Protein AF-A0A9D6LYJ2-F1 (afdb_monomer_lite)

Sequence (131 aa):
MAKKTDPLNRKKYGAVTVNLNVVDVKAAASFYQKAFGFKKRGISNGPDGKPMSLYLYVENADKVFARAVKLGATARMPVTDMFWGDRCGNVIDPEGHPWAIATHIAEPTPREMKKKMAEQMAAMQSSAAGA

Secondary structure (DSSP, 8-state):
------TT-TTT----------S-HHHHHHHHHHHH-------PPPTTS----EEEE-S-HHHHHHHHHHTT-EEEEEEEE-TTSEEEEEEE-TTS-EEEEEEE-----HHHHHHHHHHHHHHHHHHHTT-

Structure (mmCIF, N/CA/C/O backbone):
data_AF-A0A9D6LYJ2-F1
#
_entry.id   AF-A0A9D6LYJ2-F1
#
loop_
_atom_site.group_PDB
_atom_site.id
_atom_site.type_symbol
_atom_site.label_atom_id
_atom_site.label_alt_id
_atom_site.label_comp_id
_atom_site.label_asym_id
_atom_site.label_entity_id
_atom_site.label_seq_id
_atom_site.pdbx_PDB_ins_code
_atom_site.Cartn_x
_atom_site.Cartn_y
_atom_site.Cartn_z
_atom_site.occupancy
_atom_site.B_iso_or_equiv
_atom_site.auth_seq_id
_atom_site.auth_comp_id
_atom_site.auth_asym_id
_atom_site.auth_atom_id
_atom_site.pdbx_PDB_model_num
ATOM 1 N N . MET A 1 1 ? 8.214 -9.829 -25.844 1.00 41.22 1 MET A N 1
ATOM 2 C CA . MET A 1 1 ? 6.827 -9.741 -25.331 1.00 41.22 1 MET A CA 1
ATOM 3 C C . MET A 1 1 ? 6.894 -9.521 -23.826 1.00 41.22 1 MET A C 1
ATOM 5 O O . MET A 1 1 ? 7.601 -10.278 -23.170 1.00 41.22 1 MET A O 1
ATOM 9 N N . ALA A 1 2 ? 6.253 -8.480 -23.284 1.00 50.62 2 ALA A N 1
ATOM 10 C CA . ALA A 1 2 ? 6.226 -8.255 -21.837 1.00 50.62 2 ALA A CA 1
ATOM 11 C C . ALA A 1 2 ? 5.536 -9.444 -21.146 1.00 50.62 2 ALA A C 1
ATOM 13 O O . ALA A 1 2 ? 4.481 -9.901 -21.589 1.00 50.62 2 ALA A O 1
ATOM 14 N N . LYS A 1 3 ? 6.167 -9.996 -20.107 1.00 65.06 3 LYS A N 1
ATOM 15 C CA . LYS A 1 3 ? 5.642 -11.145 -19.358 1.00 65.06 3 LYS A CA 1
ATOM 16 C C . LYS A 1 3 ? 4.307 -10.732 -18.728 1.00 65.06 3 LYS A C 1
ATOM 18 O O . LYS A 1 3 ? 4.268 -9.733 -18.019 1.00 65.06 3 LYS A O 1
ATOM 23 N N . LYS A 1 4 ? 3.226 -11.471 -19.000 1.00 70.62 4 LYS A N 1
ATOM 24 C CA . LYS A 1 4 ? 1.886 -11.187 -18.459 1.00 70.62 4 LYS A CA 1
ATOM 25 C C . LYS A 1 4 ? 1.938 -11.333 -16.931 1.00 70.62 4 LYS A C 1
ATOM 27 O O . LYS A 1 4 ? 2.115 -12.445 -16.432 1.00 70.62 4 LYS A O 1
ATOM 32 N N . THR A 1 5 ? 1.885 -10.218 -16.210 1.00 72.50 5 THR A N 1
ATOM 33 C CA . THR A 1 5 ? 1.904 -10.171 -14.743 1.00 72.50 5 THR A CA 1
ATOM 34 C C . THR A 1 5 ? 0.511 -10.479 -14.193 1.00 72.50 5 THR A C 1
ATOM 36 O O . THR A 1 5 ? -0.500 -10.151 -14.811 1.00 72.50 5 THR A O 1
ATOM 39 N N . ASP A 1 6 ? 0.447 -11.178 -13.057 1.00 78.38 6 ASP A N 1
ATOM 40 C CA . ASP A 1 6 ? -0.806 -11.365 -12.321 1.00 78.38 6 ASP A CA 1
ATOM 41 C C . ASP A 1 6 ? -1.029 -10.123 -11.448 1.00 78.38 6 ASP A C 1
ATOM 43 O O . ASP A 1 6 ? -0.249 -9.916 -10.513 1.00 78.38 6 ASP A O 1
ATOM 47 N N . PRO A 1 7 ? -2.061 -9.305 -11.717 1.00 68.38 7 PRO A N 1
ATOM 48 C CA . PRO A 1 7 ? -2.234 -8.006 -11.070 1.00 68.38 7 PRO A CA 1
ATOM 49 C C . PRO A 1 7 ? -2.477 -8.092 -9.558 1.00 68.38 7 PRO A C 1
ATOM 51 O O . PRO A 1 7 ? -2.304 -7.092 -8.862 1.00 68.38 7 PRO A O 1
ATOM 54 N N . LEU A 1 8 ? -2.858 -9.272 -9.047 1.00 70.00 8 LEU A N 1
ATOM 55 C CA . LEU A 1 8 ? -3.042 -9.526 -7.611 1.00 70.00 8 LEU A CA 1
ATOM 56 C C . LEU A 1 8 ? -1.950 -10.425 -7.008 1.00 70.00 8 LEU A C 1
ATOM 58 O O . LEU A 1 8 ? -2.034 -10.789 -5.839 1.00 70.00 8 LEU A O 1
ATOM 62 N N . ASN A 1 9 ? -0.948 -10.820 -7.798 1.00 65.31 9 ASN A N 1
ATOM 63 C CA . ASN A 1 9 ? 0.166 -11.669 -7.373 1.00 65.31 9 ASN A CA 1
ATOM 64 C C . ASN A 1 9 ? -0.259 -12.959 -6.623 1.00 65.31 9 ASN A C 1
ATOM 66 O O . ASN A 1 9 ? 0.355 -13.377 -5.635 1.00 65.31 9 ASN A O 1
ATOM 70 N N . ARG A 1 10 ? -1.315 -13.630 -7.106 1.00 65.50 10 ARG A N 1
ATOM 71 C CA . ARG A 1 10 ? -1.972 -14.776 -6.447 1.00 65.50 10 ARG A CA 1
ATOM 72 C C . ARG A 1 10 ? -1.069 -16.006 -6.326 1.00 65.50 10 ARG A C 1
ATOM 74 O O . ARG A 1 10 ? -1.270 -16.843 -5.456 1.00 65.50 10 ARG A O 1
ATOM 81 N N . LYS A 1 11 ? -0.052 -16.133 -7.189 1.00 66.62 11 LYS A N 1
ATOM 82 C CA . LYS A 1 11 ? 0.950 -17.215 -7.104 1.00 66.62 11 LYS A CA 1
ATOM 83 C C . LYS A 1 11 ? 1.912 -17.058 -5.925 1.00 66.62 11 LYS A C 1
ATOM 85 O O . LYS A 1 11 ? 2.476 -18.055 -5.486 1.00 66.62 11 LYS A O 1
ATOM 90 N N . LYS A 1 12 ? 2.126 -15.831 -5.438 1.00 55.09 12 LYS A N 1
ATOM 91 C CA . LYS A 1 12 ? 2.967 -15.563 -4.263 1.00 55.09 12 LYS A CA 1
ATOM 92 C C . LYS A 1 12 ? 2.154 -15.422 -2.976 1.00 55.09 12 LYS A C 1
ATOM 94 O O . LYS A 1 12 ? 2.706 -15.670 -1.907 1.00 55.09 12 LYS A O 1
ATOM 99 N N . TYR A 1 13 ? 0.870 -15.061 -3.066 1.00 52.06 13 TYR A N 1
ATOM 100 C CA . TYR A 1 13 ? 0.016 -14.798 -1.906 1.00 52.06 13 TYR A CA 1
ATOM 101 C C . TYR A 1 13 ? -1.389 -15.403 -2.071 1.00 52.06 13 TYR A C 1
ATOM 103 O O . TYR A 1 13 ? -2.070 -15.130 -3.054 1.00 52.06 13 TYR A O 1
ATOM 111 N N . GLY A 1 14 ? -1.858 -16.165 -1.077 1.00 47.59 14 GLY A N 1
ATOM 112 C CA . GLY A 1 14 ? -3.273 -16.511 -0.898 1.00 47.59 14 GLY A CA 1
ATOM 113 C C . GLY A 1 14 ? -3.758 -15.876 0.400 1.00 47.59 14 GLY A C 1
ATOM 114 O O . GLY A 1 14 ? -3.351 -16.325 1.465 1.00 47.59 14 GLY A O 1
ATOM 115 N N . ALA A 1 15 ? -4.526 -14.787 0.348 1.00 44.78 15 ALA A N 1
ATOM 116 C CA . ALA A 1 15 ? -4.787 -13.986 1.546 1.00 44.78 15 ALA A CA 1
ATOM 117 C C . ALA A 1 15 ? -6.280 -13.857 1.862 1.00 44.78 15 ALA A C 1
ATOM 119 O O . ALA A 1 15 ? -7.044 -13.258 1.110 1.00 44.78 15 ALA A O 1
ATOM 120 N N . VAL A 1 16 ? -6.650 -14.366 3.038 1.00 37.84 16 VAL A N 1
ATOM 121 C CA . VAL A 1 16 ? -7.682 -13.759 3.879 1.00 37.84 16 VAL A CA 1
ATOM 122 C C . VAL A 1 16 ? -6.998 -12.620 4.630 1.00 37.84 16 VAL A C 1
ATOM 124 O O . VAL A 1 16 ? -6.074 -12.853 5.410 1.00 37.84 16 VAL A O 1
ATOM 127 N N . THR A 1 17 ? -7.427 -11.389 4.374 1.00 43.78 17 THR A N 1
ATOM 128 C CA . THR A 1 17 ? -6.920 -10.200 5.067 1.00 43.78 17 THR A CA 1
ATOM 129 C C . THR A 1 17 ? -7.869 -9.865 6.211 1.00 43.78 17 THR A C 1
ATOM 131 O O . THR A 1 17 ? -8.997 -9.442 5.969 1.00 43.78 17 THR A O 1
ATOM 134 N N . VAL A 1 18 ? -7.427 -10.067 7.454 1.00 45.06 18 VAL A N 1
ATOM 135 C CA . VAL A 1 18 ? -8.197 -9.711 8.655 1.00 45.06 18 VAL A CA 1
ATOM 136 C C . VAL A 1 18 ? -7.647 -8.403 9.216 1.00 45.06 18 VAL A C 1
ATOM 138 O O . VAL A 1 18 ? -6.446 -8.299 9.464 1.00 45.06 18 VAL A O 1
ATOM 141 N N . ASN A 1 19 ? -8.519 -7.412 9.410 1.00 56.72 19 ASN A N 1
ATOM 142 C CA . ASN A 1 19 ? -8.186 -6.168 10.105 1.00 56.72 19 ASN A CA 1
ATOM 143 C C . ASN A 1 19 ? -8.539 -6.285 11.586 1.00 56.72 19 ASN A C 1
ATOM 145 O O . ASN A 1 19 ? -9.591 -6.815 11.939 1.00 56.72 19 ASN A O 1
ATOM 149 N N . LEU A 1 20 ? -7.663 -5.764 12.442 1.00 54.59 20 LEU A N 1
ATOM 150 C CA . LEU A 1 20 ? -7.823 -5.766 13.891 1.00 54.59 20 LEU A CA 1
ATOM 151 C C . LEU A 1 20 ? -7.510 -4.365 14.411 1.00 54.59 20 LEU A C 1
ATOM 153 O O . LEU A 1 20 ? -6.381 -3.895 14.281 1.00 54.59 20 LEU A O 1
ATOM 157 N N . ASN A 1 21 ? -8.504 -3.714 15.009 1.00 50.28 21 ASN A N 1
ATOM 158 C CA . ASN A 1 21 ? -8.299 -2.463 15.728 1.00 50.28 21 ASN A CA 1
ATOM 159 C C . ASN A 1 21 ? -7.769 -2.797 17.119 1.00 50.28 21 ASN A C 1
ATOM 161 O O . ASN A 1 21 ? -8.474 -3.383 17.939 1.00 50.28 21 ASN A O 1
ATOM 165 N N . VAL A 1 22 ? -6.509 -2.457 17.370 1.00 56.94 22 VAL A N 1
ATOM 166 C CA . VAL A 1 22 ? -5.837 -2.731 18.641 1.00 56.94 22 VAL A CA 1
ATOM 167 C C . VAL A 1 22 ? -5.134 -1.474 19.126 1.00 56.94 22 VAL A C 1
ATOM 169 O O . VAL A 1 22 ? -4.558 -0.726 18.340 1.00 56.94 22 VAL A O 1
ATOM 172 N N . VAL A 1 23 ? -5.172 -1.252 20.437 1.00 63.00 23 VAL A N 1
ATOM 173 C CA . VAL A 1 23 ? -4.536 -0.088 21.075 1.00 63.00 23 VAL A CA 1
ATOM 174 C C . VAL A 1 23 ? -3.003 -0.193 21.018 1.00 63.00 23 VAL A C 1
ATOM 176 O O . VAL A 1 23 ? -2.317 0.818 20.916 1.00 63.00 23 VAL A O 1
ATOM 179 N N . ASP A 1 24 ? -2.465 -1.419 21.012 1.00 73.06 24 ASP A N 1
ATOM 180 C CA . ASP A 1 24 ? -1.033 -1.706 20.879 1.00 73.06 24 ASP A CA 1
ATOM 181 C C . ASP A 1 24 ? -0.794 -2.855 19.886 1.00 73.06 24 ASP A C 1
ATOM 183 O O . ASP A 1 24 ? -1.001 -4.038 20.174 1.00 73.06 24 ASP A O 1
ATOM 187 N N . VAL A 1 25 ? -0.316 -2.503 18.695 1.00 71.69 25 VAL A N 1
ATOM 188 C CA . VAL A 1 25 ? -0.057 -3.459 17.607 1.00 71.69 25 VAL A CA 1
ATOM 189 C C . VAL A 1 25 ? 1.134 -4.361 17.890 1.00 71.69 25 VAL A C 1
ATOM 191 O O . VAL A 1 25 ? 1.150 -5.501 17.427 1.00 71.69 25 VAL A O 1
ATOM 194 N N . LYS A 1 26 ? 2.139 -3.907 18.647 1.00 73.94 26 LYS A N 1
ATOM 195 C CA . LYS A 1 26 ? 3.300 -4.748 18.970 1.00 73.94 26 LYS A CA 1
ATOM 196 C C . LYS A 1 26 ? 2.895 -5.844 19.951 1.00 73.94 26 LYS A C 1
ATOM 198 O O . LYS A 1 26 ? 3.278 -7.004 19.756 1.00 73.94 26 LYS A O 1
ATOM 203 N N . ALA A 1 27 ? 2.094 -5.490 20.956 1.00 71.62 27 ALA A N 1
ATOM 204 C CA . ALA A 1 27 ? 1.522 -6.445 21.898 1.00 71.62 27 ALA A CA 1
ATOM 205 C C . ALA A 1 27 ? 0.593 -7.439 21.183 1.00 71.62 27 ALA A C 1
ATOM 207 O O . ALA A 1 27 ? 0.774 -8.653 21.301 1.00 71.62 27 ALA A O 1
ATOM 208 N N . ALA A 1 28 ? -0.330 -6.939 20.358 1.00 66.06 28 ALA A N 1
ATOM 209 C CA . ALA A 1 28 ? -1.274 -7.766 19.612 1.00 66.06 28 ALA A CA 1
ATOM 210 C C . ALA A 1 28 ? -0.578 -8.711 18.616 1.00 66.06 28 ALA A C 1
ATOM 212 O O . ALA A 1 28 ? -0.838 -9.914 18.617 1.00 66.06 28 ALA A O 1
ATOM 213 N N . ALA A 1 29 ? 0.382 -8.217 17.826 1.00 70.25 29 ALA A N 1
ATOM 214 C CA . ALA A 1 29 ? 1.165 -9.055 16.917 1.00 70.25 29 ALA A CA 1
ATOM 215 C C . ALA A 1 29 ? 1.907 -10.175 17.663 1.00 70.25 29 ALA A C 1
ATOM 217 O O . ALA A 1 29 ? 1.956 -11.306 17.181 1.00 70.25 29 ALA A O 1
ATOM 218 N N . SER A 1 30 ? 2.455 -9.881 18.847 1.00 74.50 30 SER A N 1
ATOM 219 C CA . SER A 1 30 ? 3.128 -10.880 19.687 1.00 74.50 30 SER A CA 1
ATOM 220 C C . SER A 1 30 ? 2.159 -11.941 20.214 1.00 74.50 30 SER A C 1
ATOM 222 O O . SER A 1 30 ? 2.504 -13.123 20.231 1.00 74.50 30 SER A O 1
ATOM 224 N N . PHE A 1 31 ? 0.948 -11.542 20.612 1.00 73.06 31 PHE A N 1
ATOM 225 C CA . PHE A 1 31 ? -0.107 -12.464 21.029 1.00 73.06 31 PHE A CA 1
ATOM 226 C C . PHE A 1 31 ? -0.528 -13.389 19.881 1.00 73.06 31 PHE A C 1
ATOM 228 O O . PHE A 1 31 ? -0.477 -14.605 20.036 1.00 73.06 31 PHE A O 1
ATOM 235 N N . TYR A 1 32 ? -0.855 -12.846 18.706 1.00 65.50 32 TYR A N 1
ATOM 236 C CA . TYR A 1 32 ? -1.321 -13.654 17.574 1.00 65.50 32 TYR A CA 1
ATOM 237 C C . TYR A 1 32 ? -0.246 -14.596 17.035 1.00 65.50 32 TYR A C 1
ATOM 239 O O . TYR A 1 32 ? -0.556 -15.725 16.660 1.00 65.50 32 TYR A O 1
ATOM 247 N N . GLN A 1 33 ? 1.023 -14.180 17.056 1.00 65.44 33 GLN A N 1
ATOM 248 C CA . GLN A 1 33 ? 2.130 -15.056 16.681 1.00 65.44 33 GLN A CA 1
ATOM 249 C C . GLN A 1 33 ? 2.195 -16.296 17.590 1.00 65.44 33 GLN A C 1
ATOM 251 O O . GLN A 1 33 ? 2.435 -17.398 17.104 1.00 65.44 33 GLN A O 1
ATOM 256 N N . LYS A 1 34 ? 1.943 -16.126 18.898 1.00 62.00 34 LYS A N 1
ATOM 257 C CA . LYS A 1 34 ? 1.863 -17.232 19.867 1.00 62.00 34 LYS A CA 1
ATOM 258 C C . LYS A 1 34 ? 0.576 -18.048 19.716 1.00 62.00 34 LYS A C 1
ATOM 260 O O . LYS A 1 34 ? 0.639 -19.269 19.758 1.00 62.00 34 LYS A O 1
ATOM 265 N N . ALA A 1 35 ? -0.568 -17.386 19.547 1.00 53.09 35 ALA A N 1
ATOM 266 C CA . ALA A 1 35 ? -1.886 -18.021 19.533 1.00 53.09 35 ALA A CA 1
ATOM 267 C C . ALA A 1 35 ? -2.156 -18.826 18.254 1.00 53.09 35 ALA A C 1
ATOM 269 O O . ALA A 1 35 ? -2.790 -19.874 18.309 1.00 53.09 35 ALA A O 1
ATOM 270 N N . PHE A 1 36 ? -1.678 -18.342 17.106 1.00 62.06 36 PHE A N 1
ATOM 271 C CA . PHE A 1 36 ? -1.994 -18.916 15.794 1.00 62.06 36 PHE A CA 1
ATOM 272 C C . PHE A 1 36 ? -0.777 -19.514 15.075 1.00 62.06 36 PHE A C 1
ATOM 274 O O . PHE A 1 36 ? -0.921 -20.073 13.993 1.00 62.06 36 PHE A O 1
ATOM 281 N N . GLY A 1 37 ? 0.427 -19.405 15.648 1.00 54.06 37 GLY A N 1
ATOM 282 C CA . GLY A 1 37 ? 1.611 -20.127 15.171 1.00 54.06 37 GLY A CA 1
ATOM 283 C C . GLY A 1 37 ? 2.166 -19.679 13.812 1.00 54.06 37 GLY A C 1
ATOM 284 O O . GLY A 1 37 ? 2.849 -20.456 13.147 1.00 54.06 37 GLY A O 1
ATOM 285 N N . PHE A 1 38 ? 1.906 -18.444 13.370 1.00 59.06 38 PHE A N 1
ATOM 286 C CA . PHE A 1 38 ? 2.447 -17.929 12.105 1.00 59.06 38 PHE A CA 1
ATOM 287 C C . PHE A 1 38 ? 3.818 -17.254 12.268 1.00 59.06 38 PHE A C 1
ATOM 289 O O . PHE A 1 38 ? 4.188 -16.772 13.337 1.00 59.06 38 PHE A O 1
ATOM 296 N N . LYS A 1 39 ? 4.573 -17.138 11.167 1.00 56.28 39 LYS A N 1
ATOM 297 C CA . LYS A 1 39 ? 5.825 -16.364 11.110 1.00 56.28 39 LYS A CA 1
ATOM 298 C C . LYS A 1 39 ? 5.544 -14.918 10.688 1.00 56.28 39 LYS A C 1
ATOM 300 O O . LYS A 1 39 ? 5.129 -14.671 9.558 1.00 56.28 39 LYS A O 1
ATOM 305 N N . LYS A 1 40 ? 5.805 -13.950 11.574 1.00 63.19 40 LYS A N 1
ATOM 306 C CA . LYS A 1 40 ? 5.637 -12.511 11.295 1.00 63.19 40 LYS A CA 1
ATOM 307 C C . LYS A 1 40 ? 6.563 -12.050 10.161 1.00 63.19 40 LYS A C 1
ATOM 309 O O . LYS A 1 40 ? 7.775 -12.248 10.232 1.00 63.19 40 LYS A O 1
ATOM 314 N N . ARG A 1 41 ? 6.003 -11.392 9.138 1.00 60.03 41 ARG A N 1
ATOM 315 C CA . ARG A 1 41 ? 6.754 -10.885 7.973 1.00 60.03 41 ARG A CA 1
ATOM 316 C C . ARG A 1 41 ? 7.345 -9.484 8.179 1.00 60.03 41 ARG A C 1
ATOM 318 O O . ARG A 1 41 ? 8.448 -9.237 7.701 1.00 60.03 41 ARG A O 1
ATOM 325 N N . GLY A 1 42 ? 6.636 -8.597 8.879 1.00 58.72 42 GLY A N 1
ATOM 326 C CA . GLY A 1 42 ? 7.041 -7.213 9.153 1.00 58.72 42 GLY A CA 1
ATOM 327 C C . GLY A 1 42 ? 5.900 -6.406 9.782 1.00 58.72 42 GLY A C 1
ATOM 328 O O . GLY A 1 42 ? 4.755 -6.847 9.750 1.00 58.72 42 GLY A O 1
ATOM 329 N N . ILE A 1 43 ? 6.218 -5.254 10.377 1.00 63.50 43 ILE A N 1
ATOM 330 C CA . ILE A 1 43 ? 5.244 -4.245 10.825 1.00 63.50 43 ILE A CA 1
ATOM 331 C C . ILE A 1 43 ? 5.597 -2.957 10.080 1.00 63.50 43 ILE A C 1
ATOM 333 O O . ILE A 1 43 ? 6.741 -2.510 10.170 1.00 63.50 43 ILE A O 1
ATOM 337 N N . SER A 1 44 ? 4.643 -2.385 9.348 1.00 58.50 44 SER A N 1
ATOM 338 C CA . SER A 1 44 ? 4.799 -1.073 8.711 1.00 58.50 44 SER A CA 1
ATOM 339 C C . SER A 1 44 ? 4.264 0.007 9.646 1.00 58.50 44 SER A C 1
ATOM 341 O O . SER A 1 44 ? 3.117 -0.074 10.084 1.00 58.50 44 SER A O 1
ATOM 343 N N . ASN A 1 45 ? 5.084 1.013 9.945 1.00 59.22 45 ASN A N 1
ATOM 344 C CA . ASN A 1 45 ? 4.677 2.177 10.730 1.00 59.22 45 ASN A CA 1
ATOM 345 C C . ASN A 1 45 ? 4.396 3.355 9.790 1.00 59.22 45 ASN A C 1
ATOM 347 O O . ASN A 1 45 ? 5.115 3.549 8.808 1.00 59.22 45 ASN A O 1
ATOM 351 N N . GLY A 1 46 ? 3.367 4.138 10.099 1.00 55.44 46 GLY A N 1
ATOM 352 C CA . GLY A 1 46 ? 3.128 5.432 9.481 1.00 55.44 46 GLY A CA 1
ATOM 353 C C . GLY A 1 46 ? 4.161 6.479 9.929 1.00 55.44 46 GLY A C 1
ATOM 354 O O . GLY A 1 46 ? 4.908 6.246 10.882 1.00 55.44 46 GLY A O 1
ATOM 355 N N . PRO A 1 47 ? 4.208 7.649 9.267 1.00 46.19 47 PRO A N 1
ATOM 356 C CA . PRO A 1 47 ? 5.112 8.753 9.621 1.00 46.19 47 PRO A CA 1
ATOM 357 C C . PRO A 1 47 ? 4.951 9.293 11.050 1.00 46.19 47 PRO A C 1
ATOM 359 O O . PRO A 1 47 ? 5.866 9.915 11.573 1.00 46.19 47 PRO A O 1
ATOM 362 N N . ASP A 1 48 ? 3.810 9.040 11.688 1.00 53.84 48 ASP A N 1
ATOM 363 C CA . ASP A 1 48 ? 3.496 9.376 13.080 1.00 53.84 48 ASP A CA 1
ATOM 364 C C . ASP A 1 48 ? 3.832 8.239 14.067 1.00 53.84 48 ASP A C 1
ATOM 366 O O . ASP A 1 48 ? 3.462 8.287 15.239 1.00 53.84 48 ASP A O 1
ATOM 370 N N . GLY A 1 49 ? 4.502 7.180 13.600 1.00 53.31 49 GLY A N 1
ATOM 371 C CA . GLY A 1 49 ? 4.839 6.003 14.398 1.00 53.31 49 GLY A CA 1
ATOM 372 C C . GLY A 1 49 ? 3.653 5.077 14.676 1.00 53.31 49 GLY A C 1
ATOM 373 O O . GLY A 1 49 ? 3.848 4.023 15.288 1.00 53.31 49 GLY A O 1
ATOM 374 N N . LYS A 1 50 ? 2.444 5.422 14.210 1.00 51.66 50 LYS A N 1
ATOM 375 C CA . LYS A 1 50 ? 1.263 4.579 14.377 1.00 51.66 50 LYS A CA 1
ATOM 376 C C . LYS A 1 50 ? 1.224 3.503 13.291 1.00 51.66 50 LYS A C 1
ATOM 378 O O . LYS A 1 50 ? 1.512 3.783 12.128 1.00 51.66 50 LYS A O 1
ATOM 383 N N . PRO A 1 51 ? 0.871 2.257 13.615 1.00 49.62 51 PRO A N 1
ATOM 384 C CA . PRO A 1 51 ? 0.819 1.184 12.631 1.00 49.62 51 PRO A CA 1
ATOM 385 C C . PRO A 1 51 ? -0.492 1.293 11.856 1.00 49.62 51 PRO A C 1
ATOM 387 O O . PRO A 1 51 ? -1.540 0.982 12.407 1.00 49.62 51 PRO A O 1
ATOM 390 N N . MET A 1 52 ? -0.462 1.741 10.601 1.00 56.06 52 MET A N 1
ATOM 391 C CA . MET A 1 52 ? -1.663 1.743 9.764 1.00 56.06 52 MET A CA 1
ATOM 392 C C . MET A 1 52 ? -1.332 1.724 8.275 1.00 56.06 52 MET A C 1
ATOM 394 O O . MET A 1 52 ? -0.704 2.643 7.757 1.00 56.06 52 MET A O 1
ATOM 398 N N . SER A 1 53 ? -1.839 0.719 7.570 1.00 56.62 53 SER A N 1
ATOM 399 C CA . SER A 1 53 ? -2.635 0.955 6.359 1.00 56.62 53 SER A CA 1
ATOM 400 C C . SER A 1 53 ? -3.239 -0.359 5.886 1.00 56.62 53 SER A C 1
ATOM 402 O O . SER A 1 53 ? -2.616 -1.416 6.024 1.00 56.62 53 SER A O 1
ATOM 404 N N . LEU A 1 54 ? -4.428 -0.288 5.291 1.00 58.34 54 LEU A N 1
ATOM 405 C CA . LEU A 1 54 ? -4.896 -1.379 4.453 1.00 58.34 54 LEU A CA 1
ATOM 406 C C . LEU A 1 54 ? -4.227 -1.268 3.083 1.00 58.34 54 LEU A C 1
ATOM 408 O O . LEU A 1 54 ? -4.400 -0.255 2.416 1.00 58.34 54 LEU A O 1
ATOM 412 N N . TYR A 1 55 ? -3.488 -2.296 2.664 1.00 67.56 55 TYR A N 1
ATOM 413 C CA . TYR A 1 55 ? -2.894 -2.374 1.326 1.00 67.56 55 TYR A CA 1
ATOM 414 C C . TYR A 1 55 ? -3.785 -3.236 0.428 1.00 67.56 55 TYR A C 1
ATOM 416 O O . TYR A 1 55 ? -3.754 -4.465 0.483 1.00 67.56 55 TYR A O 1
ATOM 424 N N . LEU A 1 56 ? -4.636 -2.583 -0.357 1.00 69.38 56 LEU A N 1
ATOM 425 C CA . LEU A 1 56 ? -5.590 -3.220 -1.254 1.00 69.38 56 LEU A CA 1
ATOM 426 C C . LEU A 1 56 ? -4.957 -3.477 -2.615 1.00 69.38 56 LEU A C 1
ATOM 428 O O . LEU A 1 56 ? -4.640 -2.531 -3.335 1.00 69.38 56 LEU A O 1
ATOM 432 N N . TYR A 1 57 ? -4.864 -4.746 -3.006 1.00 76.50 57 TYR A N 1
ATOM 433 C CA . TYR A 1 57 ? -4.609 -5.096 -4.398 1.00 76.50 57 TYR A CA 1
ATOM 434 C C . TYR A 1 57 ? -5.915 -5.099 -5.185 1.00 76.50 57 TYR A C 1
ATOM 436 O O . TYR A 1 57 ? -6.873 -5.790 -4.836 1.00 76.50 57 TYR A O 1
ATOM 444 N N . VAL A 1 58 ? -5.940 -4.328 -6.262 1.00 78.25 58 VAL A N 1
ATOM 445 C CA . VAL A 1 58 ? -7.070 -4.192 -7.176 1.00 78.25 58 VAL A CA 1
ATOM 446 C C . VAL A 1 58 ? -6.577 -4.316 -8.611 1.00 78.25 58 VAL A C 1
ATOM 448 O O . VAL A 1 58 ? -5.408 -4.078 -8.910 1.00 78.25 58 VAL A O 1
ATOM 451 N N . GLU A 1 59 ? -7.474 -4.656 -9.531 1.00 81.00 59 GLU A N 1
ATOM 452 C CA . GLU A 1 59 ? -7.116 -4.770 -10.950 1.00 81.00 59 GLU A CA 1
A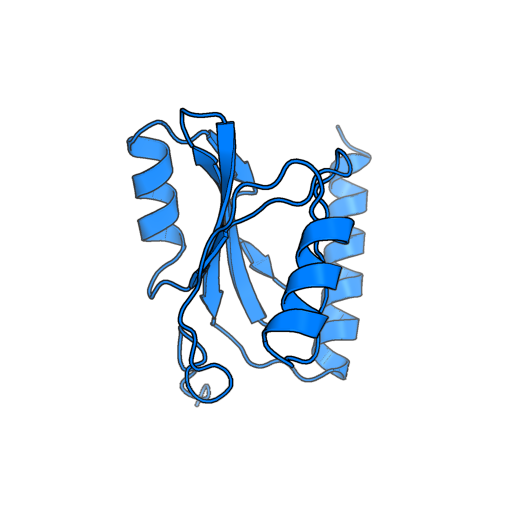TOM 453 C C . GLU A 1 59 ? -6.693 -3.434 -11.571 1.00 81.00 59 GLU A C 1
ATOM 455 O O . GLU A 1 59 ? -5.908 -3.418 -12.513 1.00 81.00 59 GLU A O 1
ATOM 460 N N . ASN A 1 60 ? -7.212 -2.314 -11.055 1.00 85.94 60 ASN A N 1
ATOM 461 C CA . ASN A 1 60 ? -6.881 -0.979 -11.539 1.00 85.94 60 ASN A CA 1
ATOM 462 C C . ASN A 1 60 ? -6.857 0.036 -10.384 1.00 85.94 60 ASN A C 1
ATOM 464 O O . ASN A 1 60 ? -7.907 0.513 -9.937 1.00 85.94 60 ASN A O 1
ATOM 468 N N . ALA A 1 61 ? -5.650 0.352 -9.915 1.00 85.69 61 ALA A N 1
ATOM 469 C CA . ALA A 1 61 ? -5.418 1.266 -8.806 1.00 85.69 61 ALA A CA 1
ATOM 470 C C . ALA A 1 61 ? -5.926 2.679 -9.099 1.00 85.69 61 ALA A C 1
ATOM 472 O O . ALA A 1 61 ? -6.614 3.245 -8.255 1.00 85.69 61 ALA A O 1
ATOM 473 N N . ASP A 1 62 ? -5.679 3.224 -10.296 1.00 92.38 62 ASP A N 1
ATOM 474 C CA . ASP A 1 62 ? -6.126 4.572 -10.673 1.00 92.38 62 ASP A CA 1
ATOM 475 C C . ASP A 1 62 ? -7.647 4.716 -10.591 1.00 92.38 62 ASP A C 1
ATOM 477 O O . ASP A 1 62 ? -8.163 5.672 -10.010 1.00 92.38 62 ASP A O 1
ATOM 481 N N . LYS A 1 63 ? -8.384 3.737 -11.127 1.00 87.12 63 LYS A N 1
ATOM 482 C CA . LYS A 1 63 ? -9.852 3.748 -11.139 1.00 87.12 63 LYS A CA 1
ATOM 483 C C . LYS A 1 63 ? -10.426 3.696 -9.726 1.00 87.12 63 LYS A C 1
ATOM 485 O O . LYS A 1 63 ? -11.382 4.411 -9.423 1.00 87.12 63 LYS A O 1
ATOM 490 N N . VAL A 1 64 ? -9.871 2.838 -8.870 1.00 82.94 64 VAL A N 1
ATOM 491 C CA . VAL A 1 64 ? -10.341 2.686 -7.486 1.00 82.94 64 VAL A CA 1
ATOM 492 C C . VAL A 1 64 ? -9.954 3.902 -6.648 1.00 82.94 64 VAL A C 1
ATOM 494 O O . VAL A 1 64 ? -10.798 4.414 -5.916 1.00 82.94 64 VAL A O 1
ATOM 497 N N . PHE A 1 65 ? -8.738 4.423 -6.817 1.00 89.25 65 PHE A N 1
ATOM 498 C CA . PHE A 1 65 ? -8.265 5.637 -6.156 1.00 89.25 65 PHE A CA 1
ATOM 499 C C . PHE A 1 65 ? -9.137 6.847 -6.508 1.00 89.25 65 PHE A C 1
ATOM 501 O O . PHE A 1 65 ? -9.655 7.515 -5.616 1.00 89.25 65 PHE A O 1
ATOM 508 N N . ALA A 1 66 ? -9.380 7.096 -7.800 1.00 90.12 66 ALA A N 1
ATOM 509 C CA . ALA A 1 66 ? -10.222 8.204 -8.249 1.00 90.12 66 ALA A CA 1
ATOM 510 C C . ALA A 1 66 ? -11.656 8.094 -7.708 1.00 90.12 66 ALA A C 1
ATOM 512 O O . ALA A 1 66 ? -12.255 9.090 -7.300 1.00 90.12 66 ALA A O 1
ATOM 513 N N . ARG A 1 67 ? -12.205 6.873 -7.654 1.00 83.25 67 ARG A N 1
ATOM 514 C CA . ARG A 1 67 ? -13.519 6.625 -7.050 1.00 83.25 67 ARG A CA 1
ATOM 515 C C . ARG A 1 67 ? -13.519 6.917 -5.549 1.00 83.25 67 ARG A C 1
ATOM 517 O O . ARG A 1 67 ? -14.472 7.529 -5.081 1.00 83.25 67 ARG A O 1
ATOM 524 N N . ALA A 1 68 ? -12.489 6.499 -4.813 1.00 75.50 68 ALA A N 1
ATOM 525 C CA . ALA A 1 68 ? -12.374 6.759 -3.379 1.00 75.50 68 ALA A CA 1
ATOM 526 C C . ALA A 1 68 ? -12.339 8.267 -3.091 1.00 75.50 68 ALA A C 1
ATOM 528 O O . ALA A 1 68 ? -13.100 8.746 -2.255 1.00 75.50 68 ALA A O 1
ATOM 529 N N . VAL A 1 69 ? -11.541 9.024 -3.852 1.00 89.94 69 VAL A N 1
ATOM 530 C CA . VAL A 1 69 ? -11.480 10.489 -3.728 1.00 89.94 69 VAL A CA 1
ATOM 531 C C . VAL A 1 69 ? -12.834 11.135 -4.032 1.00 89.94 69 VAL A C 1
ATOM 533 O O . VAL A 1 69 ? -13.309 11.966 -3.263 1.00 89.94 69 VAL A O 1
ATOM 536 N N . LYS A 1 70 ? -13.524 10.696 -5.094 1.00 86.94 70 LYS A N 1
ATOM 537 C CA . LYS A 1 70 ? -14.877 11.179 -5.427 1.00 86.94 70 LYS A CA 1
ATOM 538 C C . LYS A 1 70 ? -15.906 10.920 -4.313 1.00 86.94 70 LYS A C 1
ATOM 540 O O . LYS A 1 70 ? -16.884 11.653 -4.219 1.00 86.94 70 LYS A O 1
ATOM 545 N N . LEU A 1 71 ? -15.705 9.884 -3.498 1.00 78.38 71 LEU A N 1
ATOM 546 C CA . LEU A 1 71 ? -16.581 9.516 -2.380 1.00 78.38 71 LEU A CA 1
ATOM 547 C C . LEU A 1 71 ? -16.201 10.192 -1.050 1.00 78.38 71 LEU A C 1
ATOM 549 O O . LEU A 1 71 ? -16.806 9.879 -0.030 1.00 78.38 71 LEU A O 1
ATOM 553 N N . GLY A 1 72 ? -15.232 11.112 -1.051 1.00 74.69 72 GLY A N 1
ATOM 554 C CA . GLY A 1 72 ? -14.849 11.888 0.131 1.00 74.69 72 GLY A CA 1
ATOM 555 C C . GLY A 1 72 ? -13.540 11.456 0.789 1.00 74.69 72 GLY A C 1
ATOM 556 O O . GLY A 1 72 ? -13.176 12.018 1.818 1.00 74.69 72 GLY A O 1
ATOM 557 N N . ALA A 1 73 ? -12.804 10.499 0.215 1.00 78.31 73 ALA A N 1
ATOM 558 C CA . ALA A 1 73 ? -11.452 10.212 0.684 1.00 78.31 73 ALA A CA 1
ATOM 559 C C . ALA A 1 73 ? -10.478 11.342 0.292 1.00 78.31 73 ALA A C 1
ATOM 561 O O . ALA A 1 73 ? -10.529 11.884 -0.812 1.00 78.31 73 ALA A O 1
ATOM 562 N N . THR A 1 74 ? -9.534 11.666 1.170 1.00 84.94 74 THR A N 1
ATOM 563 C CA . THR A 1 74 ? -8.472 12.644 0.909 1.00 84.94 74 THR A CA 1
ATOM 564 C C . THR A 1 74 ? -7.266 11.957 0.273 1.00 84.94 74 THR A C 1
ATOM 566 O O . THR A 1 74 ? -6.726 10.998 0.825 1.00 84.94 74 THR A O 1
ATOM 569 N N . ALA A 1 75 ? -6.802 12.446 -0.880 1.00 89.88 75 ALA A N 1
ATOM 570 C CA . ALA A 1 75 ? -5.585 11.949 -1.520 1.00 89.88 75 ALA A CA 1
ATOM 571 C C . ALA A 1 75 ? -4.342 12.346 -0.705 1.00 89.88 75 ALA A C 1
ATOM 573 O O . ALA A 1 75 ? -4.011 13.524 -0.602 1.00 89.88 75 ALA A O 1
ATOM 574 N N . ARG A 1 76 ? -3.637 11.357 -0.147 1.00 86.44 76 ARG A N 1
ATOM 575 C CA . ARG A 1 76 ? -2.397 11.565 0.618 1.00 86.44 76 ARG A CA 1
ATOM 576 C C . ARG A 1 76 ? -1.154 11.399 -0.250 1.00 86.44 76 ARG A C 1
ATOM 578 O O . ARG A 1 76 ? -0.181 12.125 -0.094 1.00 86.44 76 ARG A O 1
ATOM 585 N N . MET A 1 77 ? -1.179 10.410 -1.136 1.00 87.62 77 MET A N 1
ATOM 586 C CA . MET A 1 77 ? -0.123 10.152 -2.108 1.00 87.62 77 MET A CA 1
ATOM 587 C C . MET A 1 77 ? -0.791 9.780 -3.433 1.00 87.62 77 MET A C 1
ATOM 589 O O . MET A 1 77 ? -1.518 8.782 -3.461 1.00 87.62 77 MET A O 1
ATOM 593 N N . PRO A 1 78 ? -0.573 10.546 -4.514 1.00 91.62 78 PRO A N 1
ATOM 594 C CA . PRO A 1 78 ? -1.067 10.184 -5.836 1.00 91.62 78 PRO A CA 1
ATOM 595 C C . PRO A 1 78 ? -0.593 8.789 -6.255 1.00 91.62 78 PRO A C 1
ATOM 597 O O . PRO A 1 78 ? 0.471 8.334 -5.833 1.00 91.62 78 PRO A O 1
ATOM 600 N N . VAL A 1 79 ? -1.378 8.119 -7.102 1.00 93.12 79 VAL A N 1
ATOM 601 C CA . VAL A 1 79 ? -0.989 6.820 -7.660 1.00 93.12 79 VAL A CA 1
ATOM 602 C C . VAL A 1 79 ? 0.259 6.992 -8.524 1.00 93.12 79 VAL A C 1
ATOM 604 O O . VAL A 1 79 ? 0.262 7.768 -9.478 1.00 93.12 79 VAL A O 1
ATOM 607 N N . THR A 1 80 ? 1.315 6.256 -8.194 1.00 93.94 80 THR A N 1
ATOM 608 C CA . THR A 1 80 ? 2.588 6.277 -8.919 1.00 93.94 80 THR A CA 1
ATOM 609 C C . THR A 1 80 ? 3.173 4.876 -9.046 1.00 93.94 80 THR A C 1
ATOM 611 O O . THR A 1 80 ? 2.817 3.969 -8.289 1.00 93.94 80 THR A O 1
ATOM 614 N N . ASP A 1 81 ? 4.073 4.698 -10.007 1.00 93.81 81 ASP A N 1
ATOM 615 C CA . ASP A 1 81 ? 4.793 3.445 -10.198 1.00 93.81 81 ASP A CA 1
ATOM 616 C C . ASP A 1 81 ? 5.948 3.369 -9.197 1.00 93.81 81 ASP A C 1
ATOM 618 O O . ASP A 1 81 ? 6.806 4.250 -9.120 1.00 93.81 81 ASP A O 1
ATOM 622 N N . MET A 1 82 ? 5.967 2.299 -8.416 1.00 90.19 82 MET A N 1
ATOM 623 C CA . MET A 1 82 ? 6.910 2.094 -7.329 1.00 90.19 82 MET A CA 1
ATOM 624 C C . MET A 1 82 ? 8.055 1.181 -7.752 1.00 90.19 82 MET A C 1
ATOM 626 O O . MET A 1 82 ? 7.870 0.227 -8.512 1.00 90.19 82 MET A O 1
ATOM 630 N N . PHE A 1 83 ? 9.250 1.419 -7.203 1.00 88.88 83 PHE A N 1
ATOM 631 C CA . PHE A 1 83 ? 10.453 0.647 -7.529 1.00 88.88 83 PHE A CA 1
ATOM 632 C C . PHE A 1 83 ? 10.317 -0.871 -7.314 1.00 88.88 83 PHE A C 1
ATOM 634 O O . PHE A 1 83 ? 11.045 -1.639 -7.944 1.00 88.88 83 PHE A O 1
ATOM 641 N N . TRP A 1 84 ? 9.393 -1.304 -6.450 1.00 83.25 84 TRP A N 1
ATOM 642 C CA . TRP A 1 84 ? 9.090 -2.711 -6.165 1.00 83.25 84 TRP A CA 1
ATOM 643 C C . TRP A 1 84 ? 8.061 -3.346 -7.116 1.00 83.25 84 TRP A C 1
ATOM 645 O O . TRP A 1 84 ? 7.746 -4.522 -6.959 1.00 83.25 84 TRP A O 1
ATOM 655 N N . GLY A 1 85 ? 7.583 -2.610 -8.125 1.00 87.69 85 GLY A N 1
ATOM 656 C CA . GLY A 1 85 ? 6.767 -3.155 -9.212 1.00 87.69 85 GLY A CA 1
ATOM 657 C C . GLY A 1 85 ? 5.256 -2.967 -9.076 1.00 87.69 85 GLY A C 1
ATOM 658 O O . GLY A 1 85 ? 4.513 -3.500 -9.900 1.00 87.69 85 GLY A O 1
ATOM 659 N N . ASP A 1 86 ? 4.799 -2.192 -8.094 1.00 90.94 86 ASP A N 1
ATOM 660 C CA . ASP A 1 86 ? 3.385 -1.839 -7.949 1.00 90.94 86 ASP A CA 1
ATOM 661 C C . ASP A 1 86 ? 3.106 -0.436 -8.473 1.00 90.94 86 ASP A C 1
ATOM 663 O O . ASP A 1 86 ? 3.898 0.481 -8.277 1.00 90.94 86 ASP A O 1
ATOM 667 N N . ARG A 1 87 ? 1.928 -0.249 -9.054 1.00 93.00 87 ARG A N 1
ATOM 668 C CA . ARG A 1 87 ? 1.320 1.064 -9.241 1.00 93.00 87 ARG A CA 1
ATOM 669 C C . ARG A 1 87 ? 0.422 1.339 -8.041 1.00 93.00 87 ARG A C 1
ATOM 671 O O . ARG A 1 87 ? -0.587 0.656 -7.886 1.00 93.00 87 ARG A O 1
ATOM 678 N N . CYS A 1 88 ? 0.811 2.269 -7.170 1.00 89.44 88 CYS A N 1
ATOM 679 C CA . CYS A 1 88 ? 0.256 2.425 -5.822 1.00 89.44 88 CYS A CA 1
ATOM 680 C C . CYS A 1 88 ? 0.018 3.896 -5.452 1.00 89.44 88 CYS A C 1
ATOM 682 O O . CYS A 1 88 ? 0.858 4.749 -5.733 1.00 89.44 88 CYS A O 1
ATOM 684 N N . GLY A 1 89 ? -1.104 4.183 -4.786 1.00 87.88 89 GLY A N 1
ATOM 685 C CA . GLY A 1 89 ? -1.414 5.479 -4.171 1.00 87.88 89 GLY A CA 1
ATOM 686 C C . GLY A 1 89 ? -1.982 5.315 -2.760 1.00 87.88 89 GLY A C 1
ATOM 687 O O . GLY A 1 89 ? -2.458 4.238 -2.409 1.00 87.88 89 GLY A O 1
ATOM 688 N N . ASN A 1 90 ? -1.962 6.388 -1.962 1.00 87.06 90 ASN A N 1
ATOM 689 C CA . ASN A 1 90 ? -2.532 6.414 -0.612 1.00 87.06 90 ASN A CA 1
ATOM 690 C C . ASN A 1 90 ? -3.675 7.428 -0.500 1.00 87.06 90 ASN A C 1
ATOM 692 O O . ASN A 1 90 ? -3.518 8.587 -0.895 1.00 87.06 90 ASN A O 1
ATOM 696 N N . VAL A 1 91 ? -4.778 7.023 0.121 1.00 80.25 91 VAL A N 1
ATOM 697 C CA . VAL A 1 91 ? -5.890 7.900 0.516 1.00 80.25 91 VAL A CA 1
ATOM 698 C C . VAL A 1 91 ? -6.138 7.810 2.020 1.00 80.25 91 VAL A C 1
ATOM 700 O O . VAL A 1 91 ? -5.712 6.856 2.665 1.00 80.25 91 VAL A O 1
ATOM 703 N N . ILE A 1 92 ? -6.820 8.802 2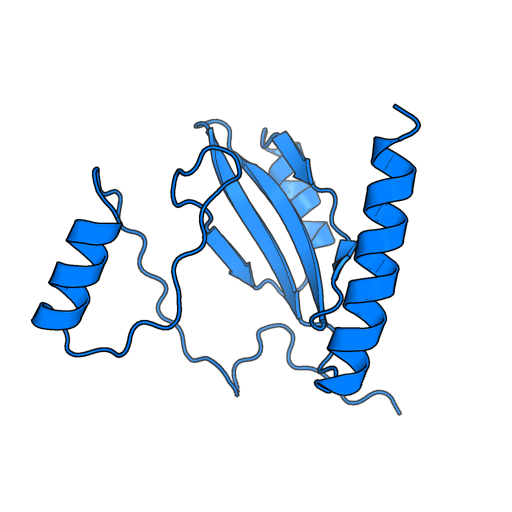.578 1.00 75.94 92 ILE A N 1
ATOM 704 C CA . ILE A 1 92 ? -7.395 8.775 3.924 1.00 75.94 92 ILE A CA 1
ATOM 705 C C . ILE A 1 92 ? -8.913 8.798 3.750 1.00 75.94 92 ILE A C 1
ATOM 707 O O . ILE A 1 92 ? -9.414 9.671 3.047 1.00 75.94 92 ILE A O 1
ATOM 711 N N . ASP A 1 93 ? -9.641 7.835 4.307 1.00 68.94 93 ASP A N 1
ATOM 712 C CA . ASP A 1 93 ? -11.108 7.827 4.231 1.00 68.94 93 ASP A CA 1
ATOM 713 C C . ASP A 1 93 ? -11.740 8.936 5.107 1.00 68.94 93 ASP A C 1
ATOM 715 O O . ASP A 1 93 ? -11.028 9.575 5.886 1.00 68.94 93 ASP A O 1
ATOM 719 N N . PRO A 1 94 ? -13.055 9.210 4.991 1.00 70.50 94 PRO A N 1
ATOM 720 C CA . PRO A 1 94 ? -13.715 10.253 5.788 1.00 70.50 94 PRO A CA 1
ATOM 721 C C . PRO A 1 94 ? -13.607 10.079 7.311 1.00 70.50 94 PRO A C 1
ATOM 723 O O . PRO A 1 94 ? -13.718 11.059 8.040 1.00 70.50 94 PRO A O 1
ATOM 726 N N . GLU A 1 95 ? -13.348 8.859 7.786 1.00 62.84 95 GLU A N 1
ATOM 727 C CA . GLU A 1 95 ? -13.191 8.526 9.207 1.00 62.84 95 GLU A CA 1
ATOM 728 C C . GLU A 1 95 ? -11.726 8.639 9.677 1.00 62.84 95 GLU A C 1
ATOM 730 O O . GLU A 1 95 ? -11.405 8.357 10.830 1.00 62.84 95 GLU A O 1
ATOM 735 N N . GLY A 1 96 ? -10.813 9.055 8.793 1.00 60.84 96 GLY A N 1
ATOM 736 C CA . GLY A 1 96 ? -9.409 9.292 9.116 1.00 60.84 96 GLY A CA 1
ATOM 737 C C . GLY A 1 96 ? -8.491 8.075 8.962 1.00 60.84 96 GLY A C 1
ATOM 738 O O . GLY A 1 96 ? -7.317 8.160 9.338 1.00 60.84 96 GLY A O 1
ATOM 739 N N . HIS A 1 97 ? -8.955 6.958 8.391 1.00 64.75 97 HIS A N 1
ATOM 740 C CA . HIS A 1 97 ? -8.115 5.768 8.216 1.00 64.75 97 HIS A CA 1
ATOM 741 C C . HIS A 1 97 ? -7.314 5.835 6.910 1.00 64.75 97 HIS A C 1
ATOM 743 O O . HIS A 1 97 ? -7.876 6.162 5.864 1.00 64.75 97 HIS A O 1
ATOM 749 N N . PRO A 1 98 ? -6.012 5.496 6.912 1.00 71.31 98 PRO A N 1
ATOM 750 C CA . PRO A 1 98 ? -5.202 5.475 5.704 1.00 71.31 98 PRO A CA 1
ATOM 751 C C . PRO A 1 98 ? -5.311 4.139 4.950 1.00 71.31 98 PRO A C 1
ATOM 753 O O . PRO A 1 98 ? -5.169 3.053 5.519 1.00 71.31 98 PRO A O 1
ATOM 756 N N . TRP A 1 99 ? -5.456 4.235 3.631 1.00 73.69 99 TRP A N 1
ATOM 757 C CA . TRP A 1 99 ? -5.556 3.116 2.696 1.00 73.69 99 TRP A CA 1
ATOM 758 C C . TRP A 1 99 ? -4.519 3.268 1.587 1.00 73.69 99 TRP A C 1
ATOM 760 O O . TRP A 1 99 ? -4.437 4.322 0.960 1.00 73.69 99 TRP A O 1
ATOM 770 N N . ALA A 1 100 ? -3.768 2.205 1.315 1.00 81.94 100 ALA A N 1
ATOM 771 C CA . ALA A 1 100 ? -2.941 2.059 0.127 1.00 81.94 100 ALA A CA 1
ATOM 772 C C . ALA A 1 100 ? -3.711 1.239 -0.919 1.00 81.94 100 ALA A C 1
ATOM 774 O O . ALA A 1 100 ? -4.220 0.161 -0.621 1.00 81.94 100 ALA A O 1
ATOM 775 N N . ILE A 1 101 ? -3.810 1.740 -2.146 1.00 82.56 101 ILE A N 1
ATOM 776 C CA . ILE A 1 101 ? -4.504 1.083 -3.259 1.00 82.56 101 ILE A CA 1
ATOM 777 C C . ILE A 1 101 ? -3.466 0.797 -4.332 1.00 82.56 101 ILE A C 1
ATOM 779 O O . ILE A 1 101 ? -2.812 1.726 -4.807 1.00 82.56 101 ILE A O 1
ATOM 783 N N . ALA A 1 102 ? -3.321 -0.468 -4.715 1.00 86.69 102 ALA A N 1
ATOM 784 C CA . ALA A 1 102 ? -2.254 -0.910 -5.593 1.00 86.69 102 ALA A CA 1
ATOM 785 C C . ALA A 1 102 ? -2.707 -1.903 -6.664 1.00 86.69 102 ALA A C 1
ATOM 787 O O . ALA A 1 102 ? -3.610 -2.712 -6.466 1.00 86.69 102 ALA A O 1
ATOM 788 N N . THR A 1 103 ? -2.013 -1.873 -7.795 1.00 84.44 103 THR A N 1
ATOM 789 C CA . THR A 1 103 ? -2.050 -2.907 -8.828 1.00 84.44 103 THR A CA 1
ATOM 790 C C . THR A 1 103 ? -0.625 -3.370 -9.064 1.00 84.44 103 THR A C 1
ATOM 792 O O . THR A 1 103 ? 0.264 -2.545 -9.278 1.00 84.44 103 THR A O 1
ATOM 795 N N . HIS A 1 104 ? -0.397 -4.679 -9.044 1.00 89.69 104 HIS A N 1
ATOM 796 C CA . HIS A 1 104 ? 0.919 -5.217 -9.353 1.00 89.69 104 HIS A CA 1
ATOM 797 C C . HIS A 1 104 ? 1.161 -5.173 -10.868 1.00 89.69 104 HIS A C 1
ATOM 799 O O . HIS A 1 104 ? 0.407 -5.777 -11.632 1.00 89.69 104 HIS A O 1
ATOM 805 N N . ILE A 1 105 ? 2.194 -4.456 -11.320 1.00 91.38 105 ILE A N 1
ATOM 806 C CA . ILE A 1 105 ? 2.446 -4.226 -12.754 1.00 91.38 105 ILE A CA 1
ATOM 807 C C . ILE A 1 105 ? 3.758 -4.842 -13.247 1.00 91.38 105 ILE A C 1
ATOM 809 O O . ILE A 1 105 ? 3.870 -5.146 -14.435 1.00 91.38 105 ILE A O 1
ATOM 813 N N . ALA A 1 106 ? 4.731 -5.084 -12.365 1.00 88.19 106 ALA A N 1
ATOM 814 C CA . ALA A 1 106 ? 6.036 -5.622 -12.736 1.00 88.19 106 ALA A CA 1
ATOM 815 C C . ALA A 1 106 ? 6.649 -6.498 -11.639 1.00 88.19 106 ALA A C 1
ATOM 817 O O . ALA A 1 106 ? 6.488 -6.232 -10.458 1.00 88.19 106 ALA A O 1
ATOM 818 N N . GLU A 1 107 ? 7.460 -7.476 -12.045 1.00 87.62 107 GLU A N 1
ATOM 819 C CA . GLU A 1 107 ? 8.242 -8.343 -11.151 1.00 87.62 107 GLU A CA 1
ATOM 820 C C . GLU A 1 107 ? 9.747 -8.030 -11.281 1.00 87.62 107 GLU A C 1
ATOM 822 O O . GLU A 1 107 ? 10.466 -8.754 -11.979 1.00 87.62 107 GLU A O 1
ATOM 827 N N . PRO A 1 108 ? 10.239 -6.919 -10.696 1.00 85.38 108 PRO A N 1
ATOM 828 C CA . PRO A 1 108 ? 11.636 -6.522 -10.819 1.00 85.38 108 PRO A CA 1
ATOM 829 C C . PRO A 1 108 ? 12.571 -7.412 -9.990 1.00 85.38 108 PRO A C 1
ATOM 831 O O . PRO A 1 108 ? 12.273 -7.826 -8.869 1.00 85.38 108 PRO A O 1
ATOM 834 N N . THR A 1 109 ? 13.760 -7.672 -10.527 1.00 90.06 109 THR A N 1
ATOM 835 C CA . THR A 1 109 ? 14.834 -8.375 -9.819 1.00 90.06 109 THR A CA 1
ATOM 836 C C . THR A 1 109 ? 15.397 -7.527 -8.668 1.00 90.06 109 THR A C 1
ATOM 838 O O . THR A 1 109 ? 15.288 -6.298 -8.686 1.00 90.06 109 THR A O 1
ATOM 841 N N . PRO A 1 110 ? 16.094 -8.127 -7.681 1.00 87.50 110 PRO A N 1
ATOM 842 C CA . PRO A 1 110 ? 16.727 -7.370 -6.595 1.00 87.50 110 PRO A CA 1
ATOM 843 C C . PRO A 1 110 ? 17.681 -6.267 -7.073 1.00 87.50 110 PRO A C 1
ATOM 845 O O . PRO A 1 110 ? 17.745 -5.192 -6.474 1.00 87.50 110 PRO A O 1
ATOM 848 N N . ARG A 1 111 ? 18.404 -6.508 -8.176 1.00 90.94 111 ARG A N 1
ATOM 849 C CA . ARG A 1 111 ? 19.314 -5.523 -8.773 1.00 90.94 111 ARG A CA 1
ATOM 850 C C . ARG A 1 111 ? 18.549 -4.342 -9.371 1.00 90.94 111 ARG A C 1
ATOM 852 O O . ARG A 1 111 ? 18.958 -3.200 -9.177 1.00 90.94 111 ARG A O 1
ATOM 859 N N . GLU A 1 112 ? 17.443 -4.609 -10.060 1.00 88.44 112 GLU A N 1
ATOM 860 C CA . 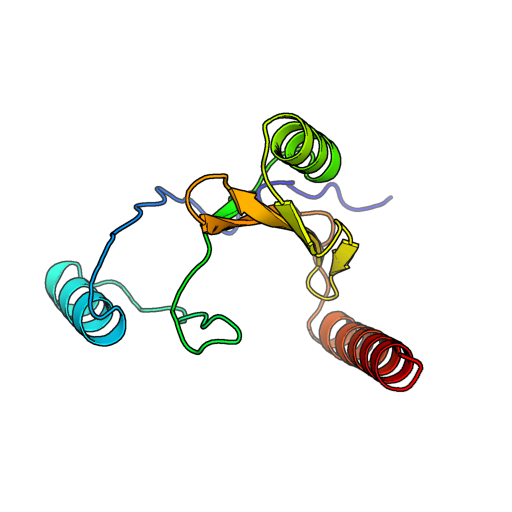GLU A 1 112 ? 16.575 -3.573 -10.629 1.00 88.44 112 GLU A CA 1
ATOM 861 C C . GLU A 1 112 ? 15.866 -2.769 -9.538 1.00 88.44 112 GLU A C 1
ATOM 863 O O . GLU A 1 112 ? 15.847 -1.544 -9.620 1.00 88.44 112 GLU A O 1
ATOM 868 N N . MET A 1 113 ? 15.368 -3.429 -8.485 1.00 88.56 113 MET A N 1
ATOM 869 C CA . MET A 1 113 ? 14.776 -2.753 -7.326 1.00 88.56 113 MET A CA 1
ATOM 870 C C . MET A 1 113 ? 15.778 -1.818 -6.648 1.00 88.56 113 MET A C 1
ATOM 872 O O . MET A 1 113 ? 15.449 -0.664 -6.399 1.00 88.56 113 MET A O 1
ATOM 876 N N . LYS A 1 114 ? 17.015 -2.275 -6.394 1.00 86.56 114 LYS A N 1
ATOM 877 C CA . LYS A 1 114 ? 18.056 -1.442 -5.765 1.00 86.56 114 LYS A CA 1
ATOM 878 C C . LYS A 1 114 ? 18.378 -0.200 -6.600 1.00 86.56 114 LYS A C 1
ATOM 880 O O . LYS A 1 114 ? 18.536 0.882 -6.041 1.00 86.56 114 LYS A O 1
ATOM 885 N N . LYS A 1 115 ? 18.462 -0.352 -7.925 1.00 90.19 115 LYS A N 1
ATOM 886 C CA . LYS A 1 115 ? 18.696 0.763 -8.852 1.00 90.19 115 LYS A CA 1
ATOM 887 C C . LYS A 1 115 ? 17.528 1.759 -8.830 1.00 90.19 115 LYS A C 1
ATOM 889 O O . LYS A 1 115 ? 17.747 2.932 -8.548 1.00 90.19 115 LYS A O 1
ATOM 894 N N . LYS A 1 116 ? 16.299 1.279 -9.050 1.00 88.38 116 LYS A N 1
ATOM 895 C CA . LYS A 1 116 ? 15.092 2.121 -9.089 1.00 88.38 116 LYS A CA 1
ATOM 896 C C . LYS A 1 116 ? 14.808 2.807 -7.752 1.00 88.38 116 LYS A C 1
ATOM 898 O O . LYS A 1 116 ? 14.377 3.950 -7.738 1.00 88.38 116 LYS A O 1
ATOM 903 N N . MET A 1 117 ? 15.093 2.146 -6.627 1.00 88.62 117 MET A N 1
ATOM 904 C CA . MET A 1 117 ? 14.975 2.745 -5.295 1.00 88.62 117 MET A CA 1
ATOM 905 C C . MET A 1 117 ? 15.880 3.974 -5.151 1.00 88.62 117 MET A C 1
ATOM 907 O O . MET A 1 117 ? 15.426 5.002 -4.659 1.00 88.62 117 MET A O 1
ATOM 911 N N . ALA A 1 118 ? 17.143 3.882 -5.582 1.00 86.94 118 ALA A N 1
ATOM 912 C CA . ALA A 1 118 ? 18.078 5.004 -5.509 1.00 86.94 118 ALA A CA 1
ATOM 913 C C . ALA A 1 118 ? 17.617 6.187 -6.377 1.00 86.94 118 ALA A C 1
ATOM 915 O O . ALA A 1 118 ? 17.641 7.327 -5.920 1.00 86.94 118 ALA A O 1
ATOM 916 N N . GLU A 1 119 ? 17.135 5.907 -7.591 1.00 87.94 119 GLU A N 1
ATOM 917 C CA . GLU A 1 119 ? 16.580 6.913 -8.508 1.00 87.94 119 GLU A CA 1
ATOM 918 C C . GLU A 1 119 ? 15.346 7.610 -7.906 1.00 87.94 119 GLU A C 1
ATOM 920 O O . GLU A 1 119 ? 15.257 8.837 -7.903 1.00 87.94 119 GLU A O 1
ATOM 925 N N . GLN A 1 120 ? 14.418 6.838 -7.331 1.00 82.69 120 GLN A N 1
ATOM 926 C CA . GLN A 1 120 ? 13.174 7.360 -6.762 1.00 82.69 120 GLN A CA 1
ATOM 927 C C . GLN A 1 120 ? 13.414 8.164 -5.468 1.00 82.69 120 GLN A C 1
ATOM 929 O O . GLN A 1 120 ? 12.789 9.203 -5.263 1.00 82.69 120 GLN A O 1
ATOM 934 N N . MET A 1 121 ? 14.356 7.731 -4.620 1.00 81.25 121 MET A N 1
ATOM 935 C CA . MET A 1 121 ? 14.778 8.465 -3.417 1.00 81.25 121 MET A CA 1
ATOM 936 C C . MET A 1 121 ? 15.443 9.803 -3.759 1.00 81.25 121 MET A C 1
ATOM 938 O O . MET A 1 121 ? 15.149 10.810 -3.116 1.00 81.25 121 MET A O 1
ATOM 942 N N . ALA A 1 122 ? 16.306 9.826 -4.781 1.00 81.88 122 ALA A N 1
ATOM 943 C CA . ALA A 1 122 ? 16.941 11.056 -5.248 1.00 81.88 122 ALA A CA 1
ATOM 944 C C . ALA A 1 122 ? 15.899 12.055 -5.779 1.00 81.88 122 ALA A C 1
ATOM 946 O O . ALA A 1 122 ? 15.919 13.224 -5.398 1.00 81.88 122 ALA A O 1
ATOM 947 N N . ALA A 1 123 ? 14.930 11.584 -6.573 1.00 75.44 123 ALA A N 1
ATOM 948 C CA . ALA A 1 123 ? 13.838 12.418 -7.075 1.00 75.44 123 ALA A CA 1
ATOM 949 C C . ALA A 1 123 ? 12.967 13.003 -5.944 1.00 75.44 123 ALA A C 1
ATOM 951 O O . ALA A 1 123 ? 12.623 14.184 -5.983 1.00 75.44 123 ALA A O 1
ATOM 952 N N . MET A 1 124 ? 12.660 12.210 -4.908 1.00 68.56 124 MET A N 1
ATOM 953 C CA . MET A 1 124 ? 11.893 12.671 -3.742 1.00 68.56 124 MET A CA 1
ATOM 954 C C . MET A 1 124 ? 12.649 13.713 -2.899 1.00 68.56 124 MET A C 1
ATOM 956 O O . MET A 1 124 ? 12.038 14.672 -2.422 1.00 68.56 124 MET A O 1
ATOM 960 N N . GLN A 1 125 ? 13.970 13.568 -2.740 1.00 61.97 125 GLN A N 1
ATOM 961 C CA . GLN A 1 125 ? 14.804 14.559 -2.045 1.00 61.97 125 GLN A CA 1
A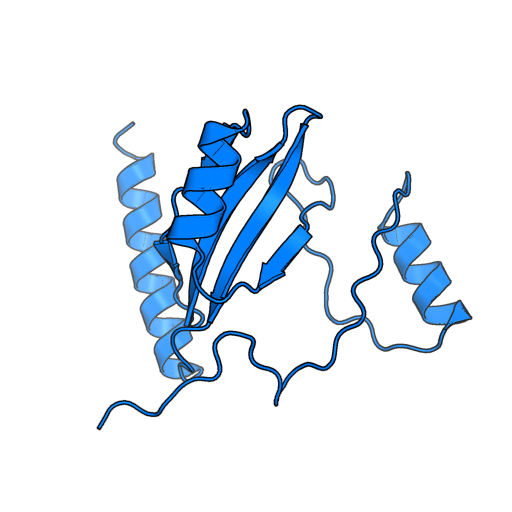TOM 962 C C . GLN A 1 125 ? 14.858 15.894 -2.797 1.00 61.97 125 GLN A C 1
ATOM 964 O O . GLN A 1 125 ? 14.750 16.946 -2.171 1.00 61.97 125 GLN A O 1
ATOM 969 N N . SER A 1 126 ? 14.946 15.869 -4.129 1.00 61.22 126 SER A N 1
ATOM 970 C CA . SER A 1 126 ? 14.914 17.090 -4.943 1.00 61.22 126 SER A CA 1
ATOM 971 C C . SER A 1 126 ? 13.563 17.812 -4.886 1.00 61.22 126 SER A C 1
ATOM 973 O O . SER A 1 126 ? 13.542 19.038 -4.876 1.00 61.22 126 SER A O 1
ATOM 975 N N . SER A 1 127 ? 12.442 17.087 -4.787 1.00 57.09 127 SER A N 1
ATOM 976 C CA . SER A 1 127 ? 11.115 17.706 -4.629 1.00 57.09 127 SER A CA 1
ATOM 977 C C . SER A 1 127 ? 10.855 18.288 -3.235 1.00 57.09 127 SER A C 1
ATOM 979 O O . SER A 1 127 ? 10.078 19.227 -3.114 1.00 57.09 127 SER A O 1
ATOM 981 N N . ALA A 1 128 ? 11.501 17.762 -2.188 1.00 48.81 128 ALA A N 1
ATOM 982 C CA . ALA A 1 128 ? 11.370 18.274 -0.821 1.00 48.81 128 ALA A CA 1
ATOM 983 C C . ALA A 1 128 ? 12.277 19.486 -0.539 1.00 48.81 128 ALA A C 1
ATOM 985 O O . ALA A 1 128 ? 11.976 20.277 0.344 1.00 48.81 128 ALA A O 1
ATOM 986 N N . ALA A 1 129 ? 13.378 19.638 -1.282 1.00 45.41 129 ALA A N 1
ATOM 987 C CA . ALA A 1 129 ? 14.303 20.767 -1.149 1.00 45.41 129 ALA A CA 1
ATOM 988 C C . ALA A 1 129 ? 13.874 22.025 -1.936 1.00 45.41 129 ALA A C 1
ATOM 990 O O . ALA A 1 129 ? 14.528 23.059 -1.830 1.00 45.41 129 ALA A O 1
ATOM 991 N N . GLY A 1 130 ? 12.815 21.927 -2.747 1.00 43.69 130 GLY A N 1
ATOM 992 C CA . GLY A 1 130 ? 12.275 23.025 -3.557 1.00 43.69 130 GLY A CA 1
ATOM 993 C C . GLY A 1 130 ? 10.904 23.545 -3.109 1.00 43.69 130 GLY A C 1
ATOM 994 O O . GLY A 1 130 ? 10.300 24.306 -3.862 1.00 43.69 130 GLY A O 1
ATOM 995 N N . ALA A 1 131 ? 10.409 23.109 -1.944 1.00 38.06 131 ALA A N 1
ATOM 996 C CA . ALA A 1 131 ? 9.130 23.513 -1.352 1.00 38.06 131 ALA A CA 1
ATOM 997 C C . ALA A 1 131 ? 9.340 24.368 -0.097 1.00 38.06 131 ALA A C 1
ATOM 999 O O . ALA A 1 131 ? 10.299 24.077 0.654 1.00 38.06 131 ALA A O 1
#

Foldseek 3Di:
DPDDDDFQNVVVDDDDDDDDDDPDPVVVVVVCCVVVVDDDPDFDADPVRHGDEAEDRDQDQQVVVVVQVVVPWAWPFDQDQALQQKRWGWTQHPVGGIYIYITRGDHDDPVSSVVRVVVVVVVVVVVVVVD

pLDDT: mean 71.89, std 15.24, range [37.84, 93.94]

Radius of gyration: 16.67 Å; chains: 1; bounding box: 36×44×47 Å

=== Feature glossary ===
The record interleaves many kinds of information about one protein. Here is each kind framed as the question it answers.

Q: What does the local fold look like, residue by residue?
A: A 3Di character summarizes, for each residue, the relative orientation of the Cα frame of its nearest spatial neighbor. Because it encodes fold topology rather than chemistry, 3Di alignments detect remote structural similarity that sequence alignment misses.

Q: Which residues are in helices, strands, or loops?
A: Secondary structure is the local, repeating backbone conformation. DSSP classifies it into eight states by reading the hydrogen-bond network: three helix types (H, G, I), two β types (E, B), two non-regular types (T, S), and unstructured coil (-).

Q: How big and how compact is the whole molecule?
A: Three whole-structure scalars: the radius of gyration (RMS distance of Cα from centroid, in Å), the count of Cα–Cα contacts (pairs closer than 8 Å and separated by more than four residues in sequence — i.e. tertiary, not local, contacts), and the bounding-box dimensions. Together they distinguish compact globular folds from extended fibres or disordered chains.

Q: How confident is the AlphaFold model at each residue?
A: For AlphaFold models, the B-factor field carries pLDDT — the model's own estimate of local accuracy on a 0–100 scale. Regions with pLDDT<50 should be treated as essentially unmodeled; they often correspond to intrinsically disordered segments.

Q: What family and function is it annotated with?
A: Functional annotations link the protein to curated databases. InterPro entries identify conserved domains and families by matching the sequence against member-database signatures (Pfam, PROSITE, CDD, …). Gene Ontology (GO) terms describe molecular function, biological process, and cellular component in a controlled vocabulary. CATH places the structure in a hierarchical fold classification (Class/Architecture/Topology/Homologous-superfamily). The organism is the source species.

Q: What known structures does this most resemble?
A: Nearest PDB neighbors are the top structural matches found by Foldseek when searching this structure against the entire Protein Data Bank. Each hit reports a TM-score (0 to 1; >0.5 almost always implies the same fold) and an E-value. These are *structural* homologs — they may share no detectable sequence similarity.

Q: Which residues are buried vs exposed?
A: Solvent-accessible surface area (SASA) is the area in Å² traced out by the centre of a 1.4 Å probe sphere (a water molecule) rolled over the protein's van der Waals surface (Shrake–Rupley / Lee–Richards construction). Buried residues have near-zero SASA; fully exposed residues can exceed 200 Å². The total SASA scales roughly with the number of surface residues.

Q: What are the backbone torsion angles?
A: φ (phi) and ψ (psi) are the two rotatable backbone dihedrals per residue: φ is the C(i-1)–N–Cα–C torsion, ψ is the N–Cα–C–N(i+1) torsion, both in degrees on (−180°, 180°]. α-helical residues cluster near (−60°, −45°); β-strand residues near (−120°, +130°). A Ramachandran plot is simply a scatter of (φ, 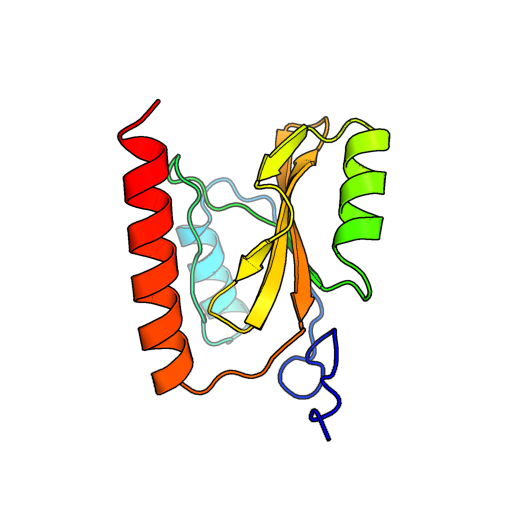ψ) for every residue.

Q: Are the domains correctly placed relative to each other?
A: Predicted aligned error is AlphaFold's pairwise confidence. Unlike pLDDT (per-residue), PAE is per-residue-pair and captures whether two parts of the structure are correctly placed relative to each other. Units are ångströms of expected positional error.

Q: What if only a Cα trace is available?
A: P-SEA three-state annotation labels each residue as helix, strand, or coil based purely on the geometry of the Cα trace. It serves as a fallback when the full backbone (and thus DSSP) is unavailable.

Q: What is the amino-acid chain?
A: This is the polypeptide sequence — one letter per residue, N-terminus first. Length ranges from a few dozen residues for small domains to over a thousand for large multi-domain proteins.

Q: What do the rendered images show?
A: The six renders are orthographic views along the three Cartesian axes in both directions. Representation (cartoon, sticks, or surface) and color scheme (sequence-rainbow or by-chain) vary across proteins so the training set covers all the common visualization conventions.

Q: What do the diagnostic plots show?
A: Plot images: a contact map (which residues are close in 3D, as an N×N binary image), a Ramachandran scatter (backbone torsion angles, revealing secondary-structure composition at a glance), and — for AlphaFold structures — a PAE heatmap (pairwise prediction confidence).

Q: How mobile is each atom in the crystal?
A: B-factor (Debye–Waller factor) reflects atomic displacement in the crystal lattice. It is an experimental observable (units Å²), not a prediction; low values mean the atom is pinned down, high values mean it moves or is heterogeneous across the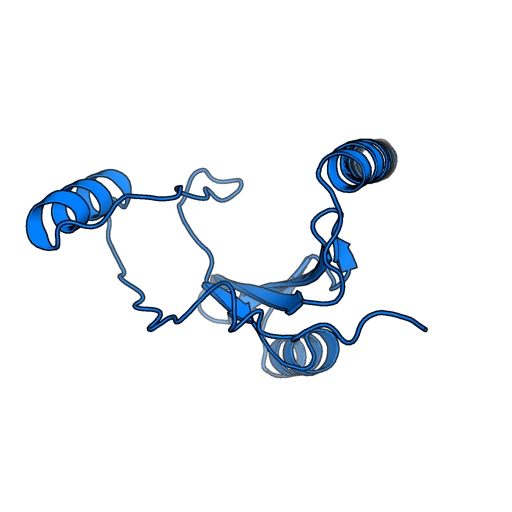 crystal.

Q: Where is each backbone atom in 3D?
A: The mmCIF table is the protein's shape written out atom by atom. For each backbone N, Cα, C, and carbonyl O, it records an (x, y, z) coordinate triple in Å plus the residue type, chain letter, and residue number.